Protein AF-A0A1G4RKH9-F1 (afdb_monomer)

Mean predicted aligned error: 6.86 Å

Structure (mmCIF, N/CA/C/O backbone):
data_AF-A0A1G4RKH9-F1
#
_entry.id   AF-A0A1G4RKH9-F1
#
loop_
_atom_site.group_PDB
_atom_site.id
_atom_site.type_symbol
_atom_site.label_atom_id
_atom_site.label_alt_id
_atom_site.label_comp_id
_atom_site.label_asym_id
_atom_site.label_entity_id
_atom_site.label_seq_id
_atom_site.pdbx_PDB_ins_code
_atom_site.Cartn_x
_atom_site.Cartn_y
_atom_site.Cartn_z
_atom_site.occupancy
_atom_site.B_iso_or_equiv
_atom_site.auth_seq_id
_atom_site.auth_comp_id
_atom_site.auth_asym_id
_atom_site.auth_atom_id
_atom_site.pdbx_PDB_model_num
ATOM 1 N N . MET A 1 1 ? 4.818 16.894 -2.597 1.0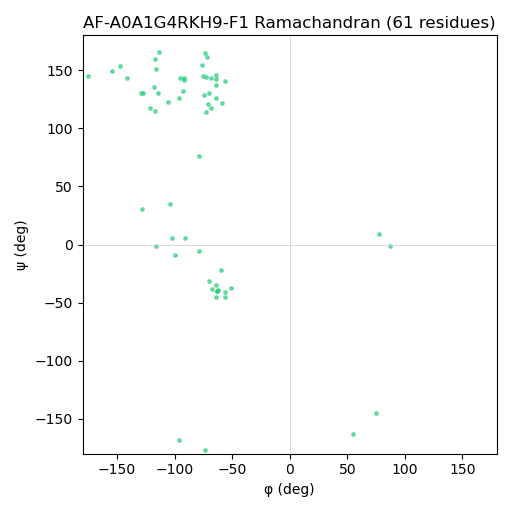0 54.72 1 MET A N 1
ATOM 2 C CA . MET A 1 1 ? 4.059 16.710 -3.857 1.00 54.72 1 MET A CA 1
ATOM 3 C C . MET A 1 1 ? 5.019 16.891 -5.029 1.00 54.72 1 MET A C 1
ATOM 5 O O . MET A 1 1 ? 5.696 17.912 -5.062 1.00 54.72 1 MET A O 1
ATOM 9 N N . LEU A 1 2 ? 5.136 15.919 -5.943 1.00 61.59 2 LEU A N 1
ATOM 10 C CA . LEU A 1 2 ? 6.008 16.016 -7.128 1.00 61.59 2 LEU A CA 1
ATOM 11 C C . LEU A 1 2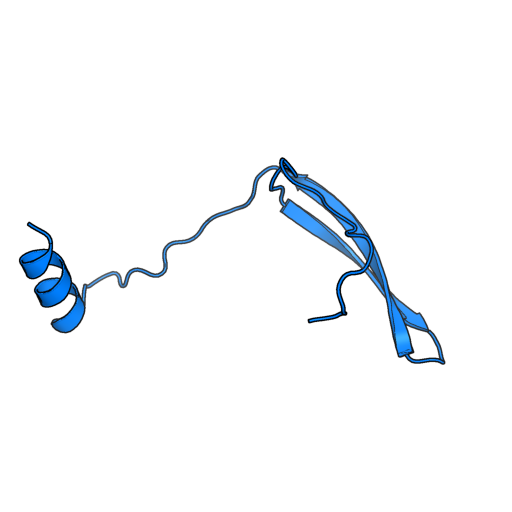 ? 5.339 16.871 -8.226 1.00 61.59 2 LEU A C 1
ATOM 13 O O . LEU A 1 2 ? 4.809 16.337 -9.194 1.00 61.59 2 LEU A O 1
ATOM 17 N N . GLY A 1 3 ? 5.331 18.197 -8.059 1.00 82.38 3 GLY A N 1
ATOM 18 C CA . GLY A 1 3 ? 4.850 19.154 -9.070 1.00 82.38 3 GLY A CA 1
ATOM 19 C C . GLY A 1 3 ? 3.417 18.920 -9.591 1.00 82.38 3 GLY A C 1
ATOM 20 O O . GLY A 1 3 ? 2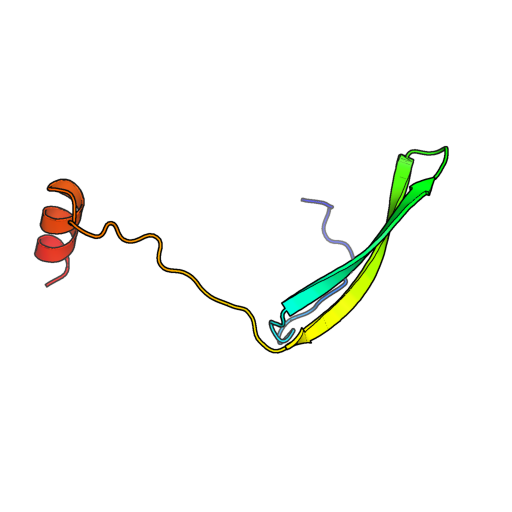.618 18.215 -8.980 1.00 82.38 3 GLY A O 1
ATOM 21 N N . LYS A 1 4 ? 3.087 19.538 -10.737 1.00 84.12 4 LYS A N 1
ATOM 22 C CA . LYS A 1 4 ? 1.823 19.353 -11.492 1.00 84.12 4 LYS A CA 1
ATOM 23 C C . LYS A 1 4 ? 2.028 18.474 -12.742 1.00 84.12 4 LYS A C 1
ATOM 25 O O . LYS A 1 4 ? 1.473 18.748 -13.801 1.00 84.12 4 LYS A O 1
ATOM 30 N N . GLY A 1 5 ? 2.916 17.485 -12.648 1.00 85.38 5 GLY A N 1
ATOM 31 C CA . GLY A 1 5 ? 3.298 16.632 -13.774 1.00 85.38 5 GLY A CA 1
ATOM 32 C C . GLY A 1 5 ? 2.225 15.618 -14.180 1.00 85.38 5 GLY A C 1
ATOM 33 O O . GLY A 1 5 ? 1.134 15.558 -13.611 1.00 85.38 5 GLY A O 1
ATOM 34 N N . LYS A 1 6 ? 2.561 14.782 -15.168 1.00 87.88 6 LYS A N 1
ATOM 35 C CA . LYS A 1 6 ? 1.713 13.658 -15.586 1.00 87.88 6 LYS A CA 1
ATOM 36 C C . LYS A 1 6 ? 1.574 12.645 -14.446 1.00 87.88 6 LYS A C 1
ATOM 38 O O . LYS A 1 6 ? 2.535 12.371 -13.730 1.00 87.88 6 LYS A O 1
ATOM 43 N N . LYS A 1 7 ? 0.378 12.075 -14.308 1.00 88.38 7 LYS A N 1
ATOM 44 C CA . LYS A 1 7 ? 0.070 11.049 -13.308 1.00 88.38 7 LYS A CA 1
ATOM 45 C C . LYS A 1 7 ? 0.208 9.661 -13.930 1.00 88.38 7 LYS A C 1
ATOM 47 O O . LYS A 1 7 ? -0.162 9.472 -15.084 1.00 88.38 7 LYS A O 1
ATOM 52 N N . LEU A 1 8 ? 0.698 8.693 -13.156 1.00 89.50 8 LEU A N 1
ATOM 53 C CA . LEU A 1 8 ? 0.693 7.279 -13.558 1.00 89.50 8 LEU A CA 1
ATOM 54 C C . LEU A 1 8 ? -0.724 6.694 -13.566 1.00 89.50 8 LEU A C 1
ATOM 56 O O . LEU A 1 8 ? -1.032 5.831 -14.379 1.00 89.50 8 LEU A O 1
ATOM 60 N N . PHE A 1 9 ? -1.580 7.200 -12.678 1.00 90.88 9 PHE A N 1
ATOM 61 C CA . PHE A 1 9 ? -2.978 6.814 -12.556 1.00 90.88 9 PHE A CA 1
ATOM 62 C C . PHE A 1 9 ? -3.847 8.071 -12.596 1.00 90.88 9 PHE A C 1
ATOM 64 O O . PHE A 1 9 ? -3.555 9.059 -11.914 1.00 90.88 9 PHE A O 1
ATOM 71 N N . GLY A 1 10 ? -4.871 8.047 -13.444 1.00 90.38 10 GLY A N 1
ATOM 72 C CA . GLY A 1 10 ? -5.874 9.101 -13.547 1.00 90.38 10 GLY A CA 1
ATOM 73 C C . GLY A 1 10 ? -7.119 8.786 -12.724 1.00 90.38 10 GLY A C 1
ATOM 74 O O . GLY A 1 10 ? -7.137 7.852 -11.920 1.00 90.38 10 GLY A O 1
ATOM 75 N N . ASP A 1 11 ? -8.167 9.565 -12.958 1.00 92.75 11 ASP A N 1
ATOM 76 C CA . ASP A 1 11 ? -9.471 9.332 -12.346 1.00 92.75 11 ASP A CA 1
ATOM 77 C C . ASP A 1 11 ? -10.054 7.990 -12.823 1.00 92.75 11 ASP A C 1
ATOM 79 O O . ASP A 1 11 ? -9.818 7.560 -13.953 1.00 92.75 11 ASP A O 1
ATOM 83 N N . GLY A 1 12 ? -10.784 7.300 -11.944 1.00 90.50 12 GLY A N 1
ATOM 84 C CA . GLY A 1 12 ? -11.351 5.978 -12.239 1.00 90.50 12 GLY A CA 1
ATOM 85 C C . GLY A 1 12 ? -10.356 4.811 -12.173 1.00 90.50 12 GLY A C 1
ATOM 86 O O . GLY A 1 12 ? -10.706 3.693 -12.548 1.00 90.50 12 GLY A O 1
ATOM 87 N N . ALA A 1 13 ? -9.128 5.028 -11.689 1.00 91.69 13 ALA A N 1
ATOM 88 C CA . ALA A 1 13 ? -8.200 3.934 -11.417 1.00 91.69 13 ALA A CA 1
ATOM 89 C C . ALA A 1 13 ? -8.802 2.941 -10.402 1.00 91.69 13 ALA A C 1
ATOM 91 O O . ALA A 1 13 ? -9.152 3.315 -9.283 1.00 91.69 13 ALA A O 1
ATOM 92 N N . PHE A 1 14 ? -8.914 1.673 -10.803 1.00 88.44 14 PHE A N 1
ATOM 93 C CA . PHE A 1 14 ? -9.523 0.627 -9.982 1.00 88.44 14 PHE A CA 1
ATOM 94 C C . PHE A 1 14 ? -8.588 0.191 -8.838 1.00 88.44 14 PHE A C 1
ATOM 96 O O . PHE A 1 14 ? -7.428 -0.150 -9.112 1.00 88.44 14 PHE A O 1
ATOM 103 N N . PRO A 1 15 ? -9.061 0.160 -7.576 1.00 91.00 15 PRO A N 1
ATOM 104 C CA . PRO A 1 15 ? -8.274 -0.351 -6.461 1.00 91.00 15 PRO A CA 1
ATOM 105 C C . PRO A 1 15 ? -8.117 -1.870 -6.580 1.00 91.00 15 PRO A C 1
ATOM 107 O O . PRO A 1 15 ? -9.090 -2.589 -6.751 1.00 91.00 15 PRO A O 1
ATOM 110 N N . GLY A 1 16 ? -6.894 -2.378 -6.460 1.00 93.88 16 GLY A N 1
ATOM 111 C CA . GLY A 1 16 ? -6.637 -3.818 -6.460 1.00 93.88 16 GLY A CA 1
ATOM 112 C C . GLY A 1 16 ? -5.357 -4.146 -5.713 1.00 93.88 16 GLY A C 1
ATOM 113 O O . GLY A 1 16 ? -4.421 -3.340 -5.699 1.00 93.88 16 GLY A O 1
ATOM 114 N N . ALA A 1 17 ? -5.315 -5.321 -5.093 1.00 95.94 17 ALA A N 1
ATOM 115 C CA . ALA A 1 17 ? -4.138 -5.773 -4.376 1.00 95.94 17 ALA A CA 1
ATOM 116 C C . ALA A 1 17 ? -3.024 -6.174 -5.355 1.00 95.94 17 ALA A C 1
ATOM 118 O O . ALA A 1 17 ? -3.255 -6.709 -6.448 1.00 95.94 17 ALA A O 1
ATOM 119 N N . LEU A 1 18 ? -1.788 -5.883 -4.953 1.00 96.12 18 LEU A N 1
ATOM 120 C CA . LEU A 1 18 ? -0.576 -6.240 -5.674 1.00 96.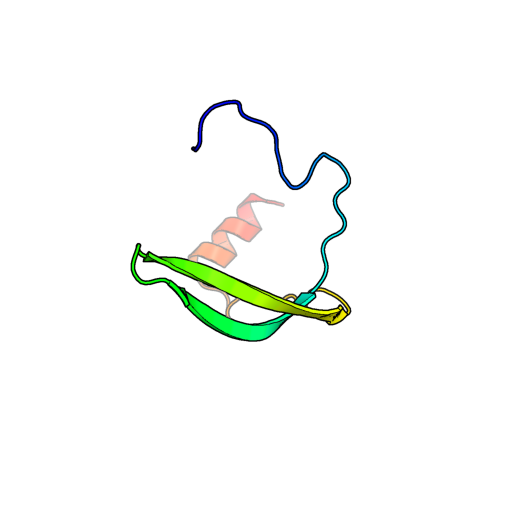12 18 LEU A CA 1
ATOM 121 C C . LEU A 1 18 ? 0.387 -6.935 -4.717 1.00 96.12 18 LEU A C 1
ATOM 123 O O . LEU A 1 18 ? 0.720 -6.390 -3.665 1.00 96.12 18 LEU A O 1
ATOM 127 N N . LYS A 1 19 ? 0.908 -8.089 -5.128 1.00 97.19 19 LYS A N 1
ATOM 128 C CA . LYS A 1 19 ? 1.945 -8.809 -4.388 1.00 97.19 19 LYS A CA 1
ATOM 129 C C . LYS A 1 19 ? 3.315 -8.470 -4.952 1.00 97.19 19 LYS A C 1
ATOM 131 O O . LYS A 1 19 ? 3.552 -8.632 -6.150 1.00 97.19 19 LYS A O 1
ATOM 136 N N . LEU A 1 20 ? 4.229 -8.018 -4.094 1.00 98.19 20 LEU A N 1
ATOM 137 C CA . LEU A 1 20 ? 5.633 -7.823 -4.455 1.00 98.19 20 LEU A CA 1
ATOM 138 C C . LEU A 1 20 ? 6.304 -9.190 -4.627 1.00 98.19 20 LEU A C 1
ATOM 140 O O . LEU A 1 20 ? 6.347 -9.986 -3.694 1.00 98.19 20 LEU A O 1
ATOM 144 N N . VAL A 1 21 ? 6.847 -9.453 -5.813 1.00 98.56 21 VAL A N 1
ATOM 145 C CA . VAL A 1 21 ? 7.530 -10.720 -6.142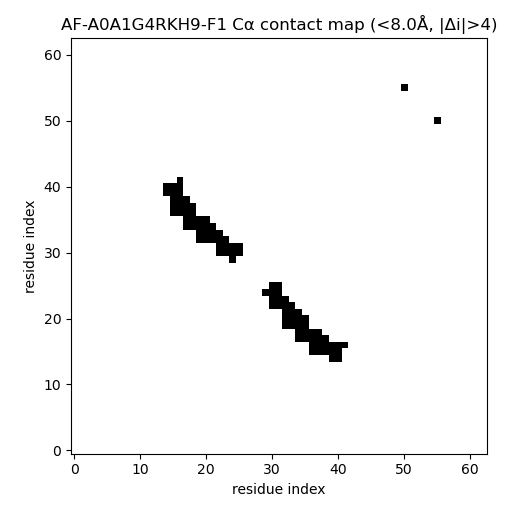 1.00 98.56 21 VAL A CA 1
ATOM 146 C C . VAL A 1 21 ? 9.012 -10.536 -6.453 1.00 98.56 21 VAL A C 1
ATOM 148 O O . VAL A 1 21 ? 9.716 -11.500 -6.735 1.00 98.56 21 VAL A O 1
ATOM 151 N N . GLY A 1 22 ? 9.504 -9.300 -6.422 1.00 98.56 22 GLY A N 1
ATOM 152 C CA . GLY A 1 22 ? 10.920 -9.007 -6.579 1.00 98.56 22 GLY A CA 1
ATOM 153 C C . GLY A 1 22 ? 11.208 -7.528 -6.391 1.00 98.56 22 GLY A C 1
ATOM 154 O O . GLY A 1 22 ? 10.408 -6.681 -6.786 1.00 98.56 22 GLY A O 1
ATOM 155 N N . SER A 1 23 ? 12.362 -7.225 -5.812 1.00 98.56 23 SER A N 1
ATOM 156 C CA . SER A 1 23 ? 12.844 -5.862 -5.618 1.00 98.56 23 SER A CA 1
ATOM 157 C C . SER A 1 23 ? 14.348 -5.814 -5.848 1.00 98.56 23 SER A C 1
ATOM 159 O O . SER A 1 23 ? 15.061 -6.762 -5.517 1.00 98.56 23 SER A O 1
ATOM 161 N N . LYS A 1 24 ? 14.830 -4.723 -6.439 1.00 98.25 24 LYS A N 1
ATOM 162 C CA . LYS A 1 24 ? 16.257 -4.416 -6.539 1.00 98.25 24 LYS A CA 1
ATOM 163 C C . LYS A 1 24 ? 16.480 -2.911 -6.500 1.00 98.25 24 LYS A C 1
ATOM 165 O O . LYS A 1 24 ? 15.627 -2.143 -6.943 1.00 98.25 24 LYS A O 1
ATOM 170 N N . VAL A 1 25 ? 17.658 -2.505 -6.045 1.00 98.56 25 VAL A N 1
ATOM 171 C CA . VAL A 1 25 ? 18.103 -1.109 -6.059 1.00 98.56 25 VAL A CA 1
ATOM 172 C C . VAL A 1 25 ? 19.292 -0.998 -7.008 1.00 98.56 25 VAL A C 1
ATOM 174 O O . VAL A 1 25 ? 20.210 -1.813 -6.969 1.00 98.56 25 VAL A O 1
ATOM 177 N N . SER A 1 26 ? 19.241 -0.034 -7.920 1.00 97.62 26 SER A N 1
ATOM 178 C CA . SER A 1 26 ? 20.359 0.281 -8.814 1.00 97.62 26 SER A CA 1
ATOM 179 C C . SER A 1 26 ? 21.481 1.005 -8.062 1.00 97.62 26 SER A C 1
ATOM 181 O O . SER A 1 26 ? 21.254 1.570 -6.995 1.00 97.62 26 SER A O 1
ATOM 183 N N . GLY A 1 27 ? 22.677 1.076 -8.651 1.00 97.94 27 GLY A N 1
ATOM 184 C CA . GLY A 1 27 ? 23.801 1.805 -8.050 1.00 97.94 27 GLY A CA 1
ATOM 185 C C . GLY A 1 27 ? 23.543 3.303 -7.818 1.00 97.94 27 GLY A C 1
ATOM 186 O O . GLY A 1 27 ? 24.170 3.893 -6.950 1.00 97.94 27 GLY A O 1
ATOM 187 N N . SER A 1 28 ? 22.594 3.914 -8.538 1.00 98.06 28 SER A N 1
ATOM 188 C CA . SER A 1 28 ? 22.191 5.316 -8.350 1.00 98.06 28 SER A CA 1
ATOM 189 C C . SER A 1 28 ? 21.035 5.504 -7.358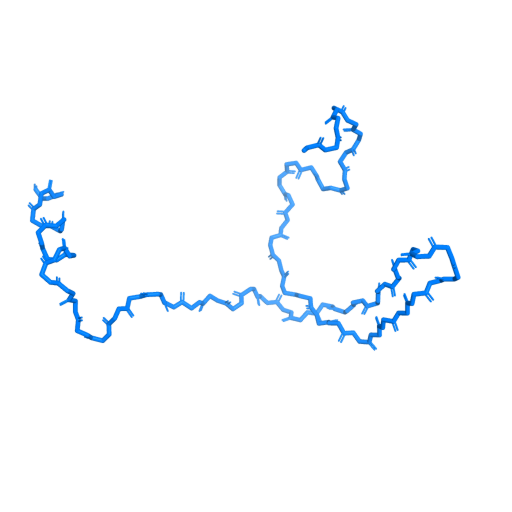 1.00 98.06 28 SER A C 1
ATOM 191 O O . SER A 1 28 ? 20.519 6.610 -7.218 1.00 98.06 28 SER A O 1
ATOM 193 N N . GLY A 1 29 ? 20.586 4.438 -6.689 1.00 97.56 29 GLY A N 1
ATOM 194 C CA . GLY A 1 29 ? 19.500 4.491 -5.705 1.00 97.56 29 GLY A CA 1
ATOM 195 C C . GLY A 1 29 ? 18.090 4.335 -6.286 1.00 97.56 29 GLY A C 1
ATOM 196 O O . GLY A 1 29 ? 17.121 4.287 -5.531 1.00 97.56 29 GLY A O 1
ATOM 197 N N . VAL A 1 30 ? 17.935 4.190 -7.610 1.00 97.81 30 VAL A N 1
ATOM 198 C CA . VAL A 1 30 ? 16.623 3.877 -8.211 1.00 97.81 30 VAL A CA 1
ATOM 199 C C . VAL A 1 30 ? 16.159 2.498 -7.745 1.00 97.81 30 VAL A C 1
ATOM 201 O O . VAL A 1 30 ? 16.876 1.515 -7.937 1.00 97.81 30 VAL A O 1
ATOM 204 N N . THR A 1 31 ? 14.952 2.418 -7.183 1.00 98.19 31 THR A N 1
ATOM 205 C CA . THR A 1 31 ? 14.321 1.155 -6.774 1.00 98.19 31 THR A CA 1
ATOM 206 C C . THR A 1 31 ? 13.441 0.607 -7.895 1.00 98.19 31 THR A C 1
ATOM 208 O O . THR A 1 31 ? 12.631 1.332 -8.471 1.00 98.19 31 THR A O 1
ATOM 211 N N . ILE A 1 32 ? 13.584 -0.681 -8.197 1.00 98.38 32 ILE A N 1
ATOM 212 C CA . ILE A 1 32 ? 12.830 -1.394 -9.231 1.00 98.38 32 ILE A CA 1
ATOM 213 C C . ILE A 1 32 ? 12.091 -2.550 -8.563 1.00 98.38 32 ILE A C 1
ATOM 215 O O . ILE A 1 32 ? 12.718 -3.475 -8.047 1.00 98.38 32 ILE A O 1
ATOM 219 N N . ASN A 1 33 ? 10.761 -2.509 -8.612 1.00 98.56 33 ASN A N 1
ATOM 220 C CA . ASN A 1 33 ? 9.883 -3.485 -7.975 1.00 98.56 33 ASN A CA 1
ATOM 221 C C . ASN A 1 33 ? 9.036 -4.215 -9.024 1.00 98.56 33 ASN A C 1
ATOM 223 O O . ASN A 1 33 ? 8.478 -3.587 -9.925 1.00 98.56 33 ASN A O 1
ATOM 227 N N . LYS A 1 34 ? 8.922 -5.540 -8.895 1.00 98.31 34 LYS A N 1
ATOM 228 C CA . LYS A 1 34 ? 8.050 -6.386 -9.716 1.00 98.31 34 LYS A CA 1
ATOM 229 C C . LYS A 1 34 ? 6.848 -6.813 -8.887 1.00 98.31 34 LYS A C 1
ATOM 231 O O . LYS A 1 34 ? 7.011 -7.465 -7.857 1.00 98.31 34 LYS A O 1
ATOM 236 N N . TYR A 1 35 ? 5.657 -6.491 -9.377 1.00 97.75 35 TYR A N 1
ATOM 237 C CA . TYR A 1 35 ? 4.393 -6.856 -8.751 1.00 97.75 35 TYR A CA 1
ATOM 238 C C . TYR A 1 35 ? 3.581 -7.791 -9.645 1.00 97.75 35 TYR A C 1
ATOM 240 O O . TYR A 1 35 ? 3.665 -7.709 -10.872 1.00 97.75 35 TYR A O 1
ATOM 248 N N . ILE A 1 36 ? 2.773 -8.645 -9.023 1.00 97.88 36 ILE A N 1
A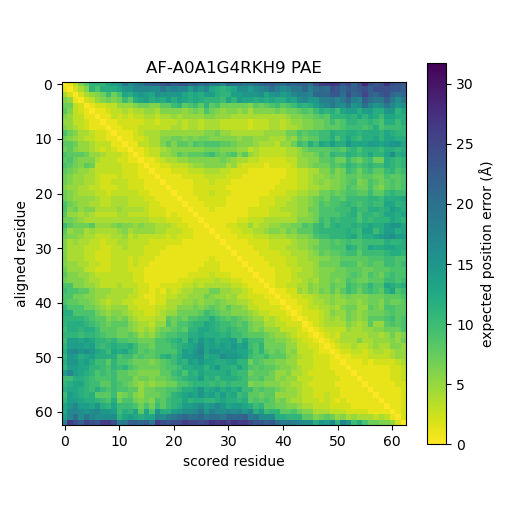TOM 249 C CA . ILE A 1 36 ? 1.689 -9.392 -9.675 1.00 97.88 36 ILE A CA 1
ATOM 250 C C . ILE A 1 36 ? 0.345 -8.972 -9.073 1.00 97.88 36 ILE A C 1
ATOM 252 O O . ILE A 1 36 ? 0.309 -8.440 -7.963 1.00 97.88 36 ILE A O 1
ATOM 256 N N . ARG A 1 37 ? -0.755 -9.207 -9.796 1.00 96.00 37 ARG A N 1
ATOM 257 C CA . ARG A 1 37 ? -2.112 -9.023 -9.261 1.00 96.00 37 ARG A CA 1
ATOM 258 C C . ARG A 1 37 ? -2.358 -10.008 -8.122 1.00 96.00 37 ARG A C 1
ATOM 260 O O . ARG A 1 37 ? -1.999 -11.173 -8.254 1.00 96.00 37 ARG A O 1
ATOM 267 N N . ASP A 1 38 ? -2.983 -9.524 -7.057 1.00 96.69 38 ASP A N 1
ATOM 268 C CA . ASP A 1 38 ? -3.288 -10.302 -5.850 1.00 96.69 38 ASP A CA 1
ATOM 269 C C . ASP A 1 38 ? -4.771 -10.180 -5.460 1.00 96.69 38 ASP A C 1
ATOM 271 O O . ASP A 1 38 ? -5.134 -10.214 -4.293 1.00 96.69 38 ASP A O 1
ATOM 275 N N . GLY A 1 39 ? -5.635 -9.998 -6.467 1.00 94.94 39 GLY A N 1
ATOM 276 C CA . GLY A 1 39 ? -7.082 -9.898 -6.292 1.00 94.94 39 GLY A CA 1
ATOM 277 C C . GLY A 1 39 ? -7.549 -8.563 -5.709 1.00 94.94 39 GLY A C 1
ATOM 278 O O . GLY A 1 39 ? -7.012 -7.496 -6.034 1.00 94.94 39 GLY A O 1
ATOM 279 N N . ASP A 1 40 ? -8.593 -8.642 -4.889 1.00 95.06 40 ASP A N 1
ATOM 280 C CA . ASP A 1 40 ? -9.235 -7.494 -4.257 1.00 95.06 40 ASP A CA 1
ATOM 281 C C . ASP A 1 40 ? -8.411 -6.947 -3.089 1.00 95.06 40 ASP A C 1
ATOM 283 O O . ASP A 1 40 ? -7.621 -7.647 -2.455 1.00 95.06 40 ASP A O 1
ATOM 287 N N . VAL A 1 41 ? -8.600 -5.663 -2.786 1.00 93.25 41 VAL A N 1
ATOM 288 C CA . VAL A 1 41 ? -7.957 -5.042 -1.625 1.00 93.25 41 VAL A CA 1
ATOM 289 C C . VAL A 1 41 ? -8.562 -5.618 -0.347 1.00 93.25 41 VAL A C 1
ATOM 291 O O . VAL A 1 41 ? -9.741 -5.417 -0.067 1.00 93.25 41 VAL A O 1
ATOM 294 N N . VAL A 1 42 ? -7.737 -6.284 0.462 1.00 91.38 42 VAL A N 1
ATOM 295 C CA . VAL A 1 42 ? -8.141 -6.733 1.798 1.00 91.38 42 VAL A CA 1
ATOM 296 C C . VAL A 1 42 ? -8.219 -5.524 2.725 1.00 91.38 42 VAL A C 1
ATOM 298 O O . VAL A 1 42 ? -7.209 -4.882 3.019 1.00 91.38 42 VAL A O 1
ATOM 301 N N . THR A 1 43 ? -9.423 -5.206 3.191 1.00 91.31 43 THR A N 1
ATOM 302 C CA . THR A 1 43 ? -9.652 -4.158 4.191 1.00 91.31 43 THR A CA 1
ATOM 303 C C . THR A 1 43 ? -9.643 -4.744 5.598 1.00 91.31 43 THR A C 1
ATOM 305 O O . THR A 1 43 ? -10.167 -5.833 5.821 1.00 91.31 43 THR A O 1
ATOM 308 N N . GLY A 1 44 ? -9.094 -4.000 6.556 1.00 89.06 44 GLY A N 1
ATOM 309 C CA . GLY A 1 44 ? -9.159 -4.323 7.980 1.00 89.06 44 GLY A CA 1
ATOM 310 C C . GLY A 1 44 ? -9.982 -3.300 8.757 1.00 89.06 44 GLY A C 1
ATOM 311 O O . GLY A 1 44 ? -10.263 -2.208 8.262 1.00 89.06 44 GLY A O 1
ATOM 312 N N . SER A 1 45 ? -10.342 -3.654 9.989 1.00 89.25 45 SER A N 1
ATOM 313 C CA . SER A 1 45 ? -10.890 -2.703 10.955 1.00 89.25 45 SER A CA 1
ATOM 314 C C . SER A 1 45 ? -9.767 -2.113 11.804 1.00 89.25 45 SER A C 1
ATOM 316 O O . SER A 1 45 ? -8.841 -2.822 12.194 1.00 89.25 45 SER A O 1
ATOM 318 N N . PHE A 1 46 ? -9.874 -0.821 12.102 1.00 88.00 46 PHE A N 1
ATOM 319 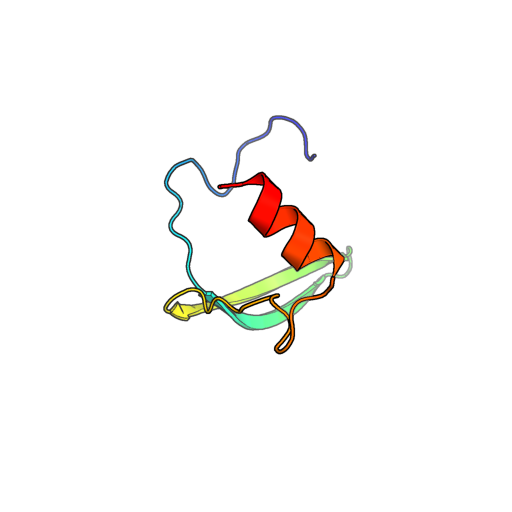C CA . PHE A 1 46 ? -9.067 -0.149 13.125 1.00 88.00 46 PHE A CA 1
ATOM 320 C C . PHE A 1 46 ? -9.864 0.079 14.417 1.00 88.00 46 PHE A C 1
ATOM 322 O O . PHE A 1 46 ? -9.386 0.757 15.325 1.00 88.00 46 PHE A O 1
ATOM 329 N N . GLU A 1 47 ? -11.090 -0.445 14.502 1.00 89.56 47 GLU A N 1
ATOM 330 C CA . GLU A 1 47 ? -11.861 -0.396 15.738 1.00 89.56 47 GLU A CA 1
ATOM 331 C C . GLU A 1 47 ? -11.219 -1.283 16.802 1.00 89.56 47 GLU A C 1
ATOM 333 O O . GLU A 1 47 ? -10.712 -2.371 16.528 1.00 89.56 47 GLU A O 1
ATOM 338 N N . PHE A 1 48 ? -11.275 -0.818 18.044 1.00 89.38 48 PHE A N 1
ATOM 339 C CA . PHE A 1 48 ? -10.935 -1.650 19.185 1.00 89.38 48 PHE A CA 1
ATOM 340 C C . PHE A 1 48 ? -12.066 -2.638 19.466 1.00 89.38 48 PHE A C 1
ATOM 342 O O . PHE A 1 48 ? -13.236 -2.267 19.375 1.00 89.38 48 PHE A O 1
ATOM 349 N N . GLU A 1 49 ? -11.723 -3.850 19.918 1.00 89.38 49 GLU A N 1
ATOM 350 C CA . GLU A 1 49 ? -12.712 -4.826 20.411 1.00 89.38 49 GLU A CA 1
ATOM 351 C C . GLU A 1 49 ? -13.649 -4.206 21.455 1.00 89.38 49 GLU A C 1
ATOM 353 O O . GLU A 1 49 ? -14.850 -4.469 21.470 1.00 89.38 49 GLU A O 1
ATOM 358 N N . LYS A 1 50 ? -13.100 -3.331 22.307 1.00 93.88 50 LYS A N 1
ATOM 359 C CA . LYS A 1 50 ? -13.867 -2.498 23.227 1.00 93.88 50 LYS A CA 1
ATOM 360 C C . LYS A 1 50 ? -13.663 -1.018 22.884 1.00 93.88 50 LYS A C 1
ATOM 362 O O . LYS A 1 50 ? -12.551 -0.516 23.062 1.00 93.88 50 LYS A O 1
ATOM 367 N N . PRO A 1 51 ? -14.714 -0.299 22.448 1.00 92.50 51 PRO A N 1
ATOM 368 C CA . PRO A 1 51 ? -14.631 1.131 22.181 1.00 92.50 51 PRO A CA 1
ATOM 369 C C . PRO A 1 51 ? -14.147 1.918 23.402 1.00 92.50 51 PRO A C 1
ATOM 371 O O . PRO A 1 51 ? -14.538 1.641 24.540 1.00 92.50 51 PRO A O 1
ATOM 374 N N . THR A 1 52 ? -13.308 2.924 23.164 1.00 94.44 52 THR A N 1
ATOM 375 C CA . THR A 1 52 ? -12.862 3.844 24.215 1.00 94.44 52 THR A CA 1
ATOM 376 C C . THR A 1 52 ? -13.996 4.781 24.624 1.00 94.44 52 THR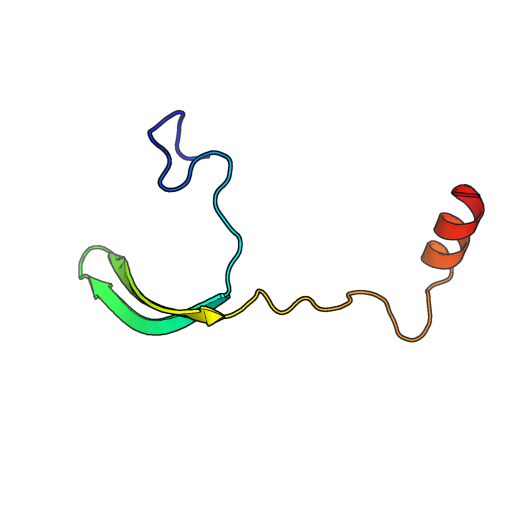 A C 1
ATOM 378 O O . THR A 1 52 ? -14.957 4.987 23.882 1.00 94.44 52 THR A O 1
ATOM 381 N N . ALA A 1 53 ? -13.870 5.405 25.798 1.00 95.31 53 ALA A N 1
ATOM 382 C CA . ALA A 1 53 ? -14.830 6.414 26.245 1.00 95.31 53 ALA A CA 1
ATOM 383 C C . ALA A 1 53 ? -14.981 7.563 25.227 1.00 95.31 53 ALA A C 1
ATOM 385 O O . ALA A 1 53 ? -16.102 7.962 24.924 1.00 95.31 53 ALA A O 1
ATOM 386 N N . ALA A 1 54 ? -13.868 8.014 24.637 1.00 94.38 54 ALA A N 1
ATOM 387 C CA . ALA A 1 54 ? -13.866 9.054 23.610 1.00 94.38 54 ALA A CA 1
ATOM 388 C C . ALA A 1 54 ? -14.622 8.630 22.337 1.00 94.38 54 ALA A C 1
ATOM 390 O O . ALA A 1 54 ? -15.372 9.424 21.773 1.00 94.38 54 ALA A O 1
ATOM 391 N N . GLU A 1 55 ? -14.484 7.373 21.899 1.00 94.19 55 GLU A N 1
ATOM 392 C CA . GLU A 1 55 ? -15.241 6.869 20.746 1.00 94.19 55 GLU A CA 1
ATOM 393 C C . GLU A 1 55 ? -16.742 6.765 21.053 1.00 94.19 55 GLU A C 1
ATOM 395 O O . GLU A 1 55 ? -17.576 7.107 20.215 1.00 94.19 55 GLU A O 1
ATOM 400 N N . LEU A 1 56 ? -17.107 6.355 22.272 1.00 94.81 56 LEU A N 1
ATOM 401 C CA . LEU A 1 56 ? -18.505 6.331 22.708 1.00 94.81 56 LEU A CA 1
ATOM 402 C C . LEU A 1 56 ? -19.121 7.739 22.744 1.00 94.81 56 LEU A C 1
ATOM 404 O O . LEU A 1 56 ? -20.270 7.909 22.339 1.00 94.81 56 LEU A O 1
ATOM 408 N N . GLU A 1 57 ? -18.373 8.749 23.195 1.00 96.00 57 GLU A N 1
ATOM 409 C CA . GLU A 1 57 ? -18.800 10.155 23.149 1.00 96.00 57 GLU A CA 1
ATOM 410 C C . GLU A 1 57 ? -18.965 10.665 21.717 1.00 96.00 57 GLU A C 1
ATOM 412 O O . GLU A 1 57 ? -20.001 11.250 21.399 1.00 96.00 57 GLU A O 1
ATOM 417 N N . ARG A 1 58 ? -18.005 10.380 20.827 1.00 94.44 58 ARG A N 1
ATOM 418 C CA . ARG A 1 58 ? -18.106 10.737 19.404 1.00 94.44 58 ARG A CA 1
ATOM 419 C C . ARG A 1 58 ? -19.376 10.162 18.771 1.00 94.44 58 ARG A C 1
ATOM 421 O O . ARG A 1 58 ? -20.071 10.885 18.063 1.00 94.44 58 ARG A O 1
ATOM 428 N N . ARG A 1 59 ? -19.692 8.885 19.035 1.00 94.56 59 ARG A N 1
ATOM 429 C CA . ARG A 1 59 ? -20.901 8.218 18.513 1.00 94.56 59 ARG A CA 1
ATOM 430 C C . ARG A 1 59 ? -22.191 8.875 19.010 1.00 94.56 59 ARG A C 1
ATOM 432 O O . ARG A 1 59 ? -23.112 9.022 18.216 1.00 94.56 59 ARG A O 1
ATOM 439 N N . ARG A 1 60 ? -22.249 9.307 20.278 1.00 96.06 60 ARG A N 1
ATOM 440 C CA . ARG A 1 60 ? -23.414 10.028 20.834 1.00 96.06 60 ARG A CA 1
ATOM 441 C C . ARG A 1 60 ? -23.653 11.381 20.167 1.00 96.06 60 ARG A C 1
ATOM 443 O O . ARG A 1 60 ? -24.798 11.762 19.990 1.00 96.06 60 ARG A O 1
ATOM 450 N N . ASN A 1 61 ? -22.592 12.080 19.774 1.00 95.69 61 ASN A N 1
ATOM 451 C CA . ASN A 1 61 ? -22.701 13.394 19.133 1.00 95.69 61 ASN A CA 1
ATOM 452 C C . ASN A 1 61 ? -23.073 13.326 17.637 1.00 95.69 61 ASN A C 1
ATOM 454 O O . ASN A 1 61 ? -23.245 14.368 17.012 1.00 95.69 61 ASN A O 1
ATOM 458 N N . LEU A 1 62 ? -23.137 12.124 17.051 1.00 92.25 62 LEU A N 1
ATOM 459 C CA . LEU A 1 62 ? -23.477 11.901 15.641 1.00 92.25 62 LEU A CA 1
ATOM 460 C C . LEU A 1 62 ? -24.933 11.473 15.407 1.00 92.25 62 LEU A C 1
ATOM 462 O O . LEU A 1 62 ? -25.330 11.398 14.244 1.00 92.25 62 LEU A O 1
ATOM 466 N N . SER A 1 63 ? -25.692 11.158 16.465 1.00 66.94 63 SER A N 1
ATOM 467 C CA . SER A 1 63 ? -27.129 10.848 16.384 1.00 66.94 63 SER A CA 1
ATOM 468 C C . SER A 1 63 ? -27.974 12.090 16.611 1.00 66.94 63 SER A C 1
ATOM 470 O O . SER A 1 63 ? -28.975 12.250 15.885 1.00 66.94 63 SER A O 1
#

Organism: NCBI:txid158890

Radius of gyration: 19.95 Å; Cα contacts (8 Å, |Δi|>4): 46; chains: 1; bounding box: 51×30×42 Å

Nearest PDB structures (foldseek):
  1vde-assembly1_A  TM=2.499E-01  e=5.089E+00  Saccharomyces cerevisiae

Sequence (63 aa):
MLGKGKKLFGDGAFPGALKLVGSKVSGSGVTINKYIRDGDVVTGSFEFEKPTAAELERRRNLS

Solvent-accessible surface area (backbone atoms only — not comparable to full-atom values): 4439 Å² total; per-residue (Å²): 131,86,77,91,64,90,68,97,67,66,90,88,66,78,85,56,28,66,41,80,80,45,73,49,70,47,98,86,67,54,73,50,75,42,70,44,84,53,59,66,64,87,80,82,82,87,73,58,99,66,74,50,73,68,54,54,51,55,56,63,78,72,112

Secondary structure (DSSP, 8-state):
--TT---SS-TTPPP--EEEEEEEE-TTS-EEEEEEE--S--------SS--HHHHHHHHTT-

pLDDT: mean 92.22, std 8.08, range [54.72, 98.56]

Foldseek 3Di:
DPPPDDDPDDPPPDDFDWDWPDWDADPVGDIDTDIDTDGHDDDDDPADPDHDPVRVVVVVVVD